Protein AF-A0A2M7SR48-F1 (afdb_monomer_lite)

Foldseek 3Di:
DVLVVVLVVLVVLLVLLCVLLVVLVVLLVCQVVCVDPVVVVPDLVSLVSLLVSLVCLLCVSLVVLVVVLVVQVVVVHDDPSVVLNVVLVVLNVVLVCVSVVVDPDDRRSSVSSVSSNVVSVVVSVVSVVVVVVD

Structure (mmCIF, N/CA/C/O backbone):
data_AF-A0A2M7SR48-F1
#
_entry.id   AF-A0A2M7SR48-F1
#
loop_
_atom_site.group_PDB
_atom_site.id
_atom_site.type_symbol
_atom_site.label_atom_id
_atom_site.label_alt_id
_atom_site.label_comp_id
_atom_site.label_asym_id
_atom_site.label_entity_id
_atom_site.label_seq_id
_atom_site.pdbx_PDB_ins_code
_atom_site.Cartn_x
_atom_site.Cartn_y
_atom_site.Cartn_z
_atom_site.occupancy
_atom_site.B_iso_or_equiv
_atom_site.auth_seq_id
_atom_site.auth_comp_id
_atom_site.auth_asym_id
_atom_site.auth_atom_id
_atom_site.pdbx_PDB_model_num
ATOM 1 N N . LYS A 1 1 ? -22.417 -9.089 17.849 1.00 63.03 1 LYS A N 1
ATOM 2 C CA . LYS A 1 1 ? -22.799 -8.782 16.442 1.00 63.03 1 LYS A CA 1
ATOM 3 C C . LYS A 1 1 ? -21.908 -7.714 15.780 1.00 63.03 1 LYS A C 1
ATOM 5 O O . LYS A 1 1 ? -21.263 -8.057 14.800 1.00 63.03 1 LYS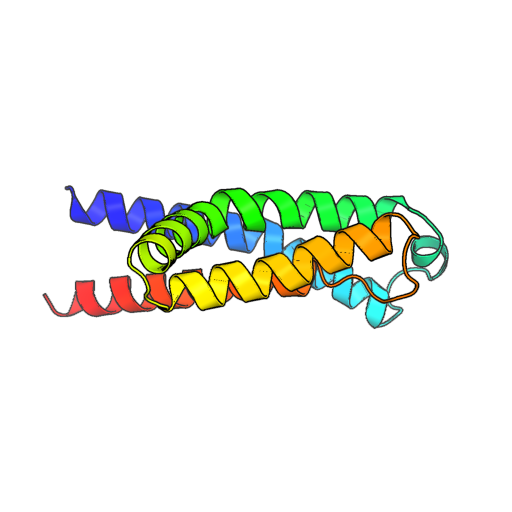 A O 1
ATOM 10 N N . ALA A 1 2 ? -21.804 -6.475 16.294 1.00 75.44 2 ALA A N 1
ATOM 11 C CA . ALA A 1 2 ? -20.973 -5.420 15.673 1.00 75.44 2 ALA A CA 1
ATOM 12 C C . ALA A 1 2 ? -19.461 -5.746 15.650 1.00 75.44 2 ALA A C 1
ATOM 14 O O . ALA A 1 2 ? -18.831 -5.691 14.599 1.00 75.44 2 ALA A O 1
ATOM 15 N N . ARG A 1 3 ? -18.901 -6.210 16.776 1.00 74.88 3 ARG A N 1
ATOM 16 C CA . ARG A 1 3 ? -17.471 -6.562 16.890 1.00 74.88 3 ARG A CA 1
ATOM 17 C C . ARG A 1 3 ? -17.054 -7.760 16.027 1.00 74.88 3 ARG A C 1
ATOM 19 O O . ARG A 1 3 ? -15.975 -7.777 15.449 1.00 74.88 3 ARG A O 1
ATOM 26 N N . GLU A 1 4 ? -17.935 -8.746 15.875 1.00 79.75 4 GLU A N 1
ATOM 27 C CA . GLU A 1 4 ? -17.708 -9.876 14.964 1.00 79.75 4 GLU A CA 1
ATOM 28 C C . GLU A 1 4 ? -17.692 -9.441 13.496 1.00 79.75 4 GLU A C 1
ATOM 30 O O . GLU A 1 4 ? -16.924 -9.983 12.705 1.00 79.75 4 GLU A O 1
ATOM 35 N N . ALA A 1 5 ? -18.534 -8.473 13.117 1.00 82.12 5 ALA A N 1
ATOM 36 C CA . ALA A 1 5 ? -18.550 -7.934 11.762 1.00 82.12 5 ALA A CA 1
ATOM 37 C C . ALA A 1 5 ? -17.247 -7.186 11.444 1.00 82.12 5 ALA A C 1
ATOM 39 O O . ALA A 1 5 ? -16.681 -7.389 10.371 1.00 82.12 5 ALA A O 1
ATOM 40 N N . GLU A 1 6 ? -16.727 -6.414 12.400 1.00 81.81 6 GLU A N 1
ATOM 41 C CA . GLU A 1 6 ? -15.445 -5.717 12.279 1.00 81.81 6 GLU A CA 1
ATOM 42 C C . GLU A 1 6 ? -14.268 -6.696 12.134 1.00 81.81 6 GLU A C 1
ATOM 44 O O . GLU A 1 6 ? -13.451 -6.566 11.221 1.00 81.81 6 GLU A O 1
ATOM 49 N N . ILE A 1 7 ? -14.224 -7.753 12.954 1.00 83.31 7 ILE A N 1
ATOM 50 C CA . ILE A 1 7 ? -13.202 -8.807 12.839 1.00 83.31 7 ILE A CA 1
ATOM 51 C C . ILE A 1 7 ? -13.301 -9.522 11.485 1.00 83.31 7 ILE A C 1
ATOM 53 O O . ILE A 1 7 ? -12.279 -9.779 10.844 1.00 83.31 7 ILE A O 1
ATOM 57 N N . ARG A 1 8 ? -14.517 -9.828 11.008 1.00 86.88 8 ARG A N 1
ATOM 58 C CA . ARG A 1 8 ? -14.723 -10.428 9.678 1.00 86.88 8 ARG A CA 1
ATOM 59 C C . ARG A 1 8 ? -14.237 -9.508 8.560 1.00 86.88 8 ARG A C 1
ATOM 61 O O . ARG A 1 8 ? -13.614 -9.995 7.619 1.00 86.88 8 ARG A O 1
ATOM 68 N N . GLN A 1 9 ? -14.473 -8.202 8.668 1.00 87.19 9 GLN A N 1
ATOM 69 C CA . GLN A 1 9 ? -13.986 -7.221 7.701 1.00 87.19 9 GLN A CA 1
ATOM 70 C C . GLN A 1 9 ? -12.455 -7.154 7.693 1.00 87.19 9 GLN A C 1
ATOM 72 O O . GLN A 1 9 ? -11.851 -7.240 6.624 1.00 87.19 9 GLN A O 1
ATOM 77 N N . GLN A 1 10 ? -11.814 -7.073 8.863 1.00 86.62 10 GLN A N 1
ATOM 78 C CA . GLN A 1 10 ? -10.351 -7.078 8.962 1.00 86.62 10 GLN A CA 1
ATOM 79 C C . GLN A 1 10 ? -9.749 -8.368 8.399 1.00 86.62 10 GLN A C 1
ATOM 81 O O . GLN A 1 10 ? -8.775 -8.314 7.649 1.00 86.62 10 GLN A O 1
ATOM 86 N N . LYS A 1 11 ? -10.367 -9.518 8.694 1.00 90.94 11 LYS A N 1
ATOM 87 C CA . LYS A 1 11 ? -9.967 -10.813 8.137 1.00 90.94 11 LYS A CA 1
ATOM 88 C C . LYS A 1 11 ? -10.100 -10.831 6.615 1.00 90.94 11 LYS A C 1
ATOM 90 O O . LYS A 1 11 ? -9.192 -11.305 5.945 1.00 90.94 11 LYS A O 1
ATOM 95 N N . ARG A 1 12 ? -11.197 -10.306 6.059 1.00 92.44 12 ARG A N 1
ATOM 96 C CA . ARG A 1 12 ? -11.400 -10.228 4.605 1.00 92.44 12 ARG A CA 1
ATOM 97 C C . ARG A 1 12 ? -10.322 -9.371 3.945 1.00 92.44 12 ARG A C 1
ATOM 99 O O . ARG A 1 12 ? -9.717 -9.829 2.990 1.00 92.44 12 ARG A O 1
ATOM 106 N N . LEU A 1 13 ? -10.039 -8.186 4.486 1.00 92.44 13 LEU A N 1
ATOM 107 C CA . LEU A 1 13 ? -8.991 -7.297 3.969 1.00 92.44 13 LEU A CA 1
ATOM 108 C C . LEU A 1 13 ? -7.599 -7.932 4.053 1.00 92.44 13 LEU A C 1
ATOM 110 O O . LEU A 1 13 ? -6.811 -7.790 3.124 1.00 92.44 13 LEU A O 1
ATOM 114 N N . LEU A 1 14 ? -7.310 -8.661 5.134 1.00 93.81 14 LEU A N 1
ATOM 115 C CA . LEU A 1 14 ? -6.067 -9.417 5.275 1.00 93.81 14 LEU A CA 1
ATOM 116 C C . LEU A 1 14 ? -5.963 -10.540 4.238 1.00 93.81 14 LEU A C 1
ATOM 118 O O . LEU A 1 14 ? -4.929 -10.673 3.595 1.00 93.81 14 LEU A O 1
ATOM 122 N N . ILE A 1 15 ? -7.024 -11.331 4.062 1.00 94.62 15 ILE A N 1
ATOM 123 C CA . ILE A 1 15 ? -7.057 -12.415 3.073 1.00 94.62 15 ILE A CA 1
ATOM 124 C C . ILE A 1 15 ? -6.889 -11.848 1.666 1.00 94.62 15 ILE A C 1
ATOM 126 O O . ILE A 1 15 ? -6.078 -12.363 0.907 1.00 94.62 15 ILE A O 1
ATOM 130 N N . THR A 1 16 ? -7.599 -10.769 1.331 1.00 93.50 16 THR A N 1
ATOM 131 C CA . THR A 1 16 ? -7.423 -10.079 0.051 1.00 93.50 16 THR A CA 1
ATOM 132 C C . THR A 1 16 ? -5.976 -9.619 -0.113 1.00 93.50 16 THR A C 1
ATOM 134 O O . THR A 1 16 ? -5.369 -9.936 -1.126 1.00 93.50 16 THR A O 1
ATOM 137 N N . GLY A 1 17 ? -5.384 -8.966 0.892 1.00 94.12 17 GLY A N 1
ATOM 138 C CA . GLY A 1 17 ? -3.974 -8.564 0.852 1.00 94.12 17 GLY A CA 1
ATOM 139 C C . GLY A 1 17 ? -3.033 -9.739 0.600 1.00 94.12 17 GLY A C 1
ATOM 140 O O . GLY A 1 17 ? -2.217 -9.679 -0.306 1.00 94.12 17 GLY A O 1
ATOM 141 N N . LEU A 1 18 ? -3.191 -10.846 1.326 1.00 95.75 18 LEU A N 1
ATOM 142 C CA . LEU A 1 18 ? -2.355 -12.036 1.154 1.00 95.75 18 LEU A CA 1
ATOM 143 C C . LEU A 1 18 ? -2.515 -12.689 -0.224 1.00 95.75 18 LEU A C 1
ATOM 145 O O . LEU A 1 18 ? -1.514 -13.070 -0.821 1.00 95.75 18 LEU A O 1
ATOM 149 N N . ILE A 1 19 ? -3.744 -12.795 -0.742 1.00 96.75 19 ILE A N 1
ATOM 150 C CA . ILE A 1 19 ? -4.022 -13.416 -2.048 1.00 96.75 19 ILE A CA 1
ATOM 151 C C . ILE A 1 19 ? -3.316 -12.679 -3.186 1.00 96.75 19 ILE A C 1
ATOM 153 O O . ILE A 1 19 ? -2.896 -13.325 -4.135 1.00 96.75 19 ILE A O 1
ATOM 157 N N . PHE A 1 20 ? -3.174 -11.357 -3.102 1.00 96.25 20 PHE A N 1
ATOM 158 C CA . PHE A 1 20 ? -2.487 -10.577 -4.132 1.00 96.25 20 PHE A CA 1
ATOM 159 C C . PHE A 1 20 ? -0.986 -10.431 -3.850 1.00 96.25 20 PHE A C 1
ATOM 161 O O . PHE A 1 20 ? -0.170 -10.588 -4.756 1.00 96.25 20 PHE A O 1
ATOM 168 N N . THR A 1 21 ? -0.605 -10.197 -2.593 1.00 96.25 21 THR A N 1
ATOM 169 C CA . THR A 1 21 ? 0.792 -9.971 -2.201 1.00 96.25 21 THR A CA 1
ATOM 170 C C . THR A 1 21 ? 1.640 -11.232 -2.290 1.00 96.25 21 THR A C 1
ATOM 172 O O . THR A 1 21 ? 2.794 -11.137 -2.687 1.00 96.25 21 THR A O 1
ATOM 175 N N . VAL A 1 22 ? 1.117 -12.414 -1.941 1.00 96.44 22 VAL A N 1
ATOM 176 C CA . VAL A 1 22 ? 1.919 -13.651 -1.968 1.00 96.44 22 VAL A CA 1
ATOM 177 C C . VAL A 1 22 ? 2.324 -14.031 -3.398 1.00 96.44 22 VAL A C 1
ATOM 179 O O . VAL A 1 22 ? 3.521 -14.206 -3.623 1.00 96.44 22 VAL A O 1
ATOM 182 N N . PRO A 1 23 ? 1.410 -14.105 -4.387 1.00 95.69 23 PRO A N 1
ATOM 183 C CA . PRO A 1 23 ? 1.800 -14.341 -5.775 1.00 95.69 23 PRO A CA 1
ATOM 184 C C . PRO A 1 23 ? 2.731 -13.257 -6.316 1.00 95.69 23 PRO A C 1
ATOM 186 O O . PRO A 1 23 ? 3.714 -13.590 -6.965 1.00 95.69 23 PRO A O 1
ATOM 189 N N . LEU A 1 24 ? 2.465 -11.983 -6.005 1.00 95.25 24 LEU A N 1
ATOM 190 C CA . LEU A 1 24 ? 3.326 -10.865 -6.397 1.00 95.25 24 LEU A CA 1
ATOM 191 C C . LEU A 1 24 ? 4.751 -11.024 -5.853 1.00 95.25 24 LEU A C 1
ATOM 193 O O . LEU A 1 24 ? 5.713 -10.878 -6.600 1.00 95.25 24 LEU A O 1
ATOM 197 N N . PHE A 1 25 ? 4.885 -11.349 -4.568 1.00 95.19 25 PHE A N 1
ATOM 198 C CA . PHE A 1 25 ? 6.174 -11.552 -3.915 1.00 95.19 25 PHE A CA 1
ATOM 199 C C . PHE A 1 25 ? 6.929 -12.736 -4.520 1.00 95.19 25 PHE A C 1
ATOM 201 O O . PHE A 1 25 ? 8.098 -12.605 -4.865 1.00 95.19 25 PHE A O 1
ATOM 208 N N . LEU A 1 26 ? 6.261 -13.879 -4.697 1.00 94.06 26 LEU A N 1
ATOM 209 C CA . LEU A 1 26 ? 6.877 -15.063 -5.299 1.00 94.06 26 LEU A CA 1
ATOM 210 C C . LEU A 1 26 ? 7.302 -14.812 -6.747 1.00 94.06 26 LEU A C 1
ATOM 212 O O . LEU A 1 26 ? 8.367 -15.265 -7.157 1.00 94.06 26 LEU A O 1
ATOM 216 N N . PHE A 1 27 ? 6.490 -14.079 -7.507 1.00 92.12 27 PHE A N 1
ATOM 217 C CA . PHE A 1 27 ? 6.809 -13.705 -8.878 1.00 92.12 27 PHE A CA 1
ATOM 218 C C . PHE A 1 27 ? 8.017 -12.763 -8.942 1.00 92.12 27 PHE A C 1
ATOM 220 O O . PHE A 1 27 ? 8.949 -13.035 -9.693 1.00 92.12 27 PHE A O 1
ATOM 227 N N . SER A 1 28 ? 8.034 -11.717 -8.106 1.00 90.31 28 SER A N 1
ATOM 228 C CA . SER A 1 28 ? 9.151 -10.768 -7.997 1.00 90.31 28 SER A CA 1
ATOM 229 C C . SER A 1 28 ? 10.458 -11.484 -7.634 1.00 90.31 28 SER A C 1
ATOM 231 O O . SER A 1 28 ? 11.441 -11.410 -8.365 1.00 90.31 28 SER A O 1
ATOM 233 N N . MET A 1 29 ? 10.432 -12.323 -6.593 1.00 90.88 29 MET A N 1
ATOM 234 C CA . MET A 1 29 ? 11.585 -13.139 -6.198 1.00 90.88 29 MET A CA 1
ATOM 235 C C . MET A 1 29 ? 12.020 -14.115 -7.299 1.00 90.88 29 MET A C 1
ATOM 237 O O . MET A 1 29 ? 13.213 -14.312 -7.511 1.00 90.88 29 MET A O 1
ATOM 241 N N . GLY A 1 30 ? 11.082 -14.719 -8.031 1.00 88.94 30 GLY A N 1
ATOM 242 C CA . GLY A 1 30 ? 11.403 -15.603 -9.153 1.00 88.94 30 GLY A CA 1
ATOM 243 C C . GLY A 1 30 ? 12.192 -14.906 -10.268 1.00 88.94 30 GLY A C 1
ATOM 244 O O . GLY A 1 30 ? 13.076 -15.530 -10.863 1.00 88.94 30 GLY A O 1
ATOM 245 N N . LEU A 1 31 ? 11.901 -13.626 -10.526 1.00 85.62 31 LEU A N 1
ATOM 246 C CA . LEU A 1 31 ? 12.656 -12.788 -11.461 1.00 85.62 31 LEU A CA 1
ATOM 247 C C . LEU A 1 31 ? 14.032 -12.423 -10.884 1.00 85.62 31 LEU A C 1
ATOM 249 O O . LEU A 1 31 ? 15.045 -12.661 -11.543 1.00 85.62 31 LEU A O 1
ATOM 253 N N . ASP A 1 32 ? 14.086 -11.940 -9.640 1.00 85.31 32 ASP A N 1
ATOM 254 C CA . ASP A 1 32 ? 15.328 -11.491 -8.992 1.00 85.31 32 ASP A CA 1
ATOM 255 C C . ASP A 1 32 ? 16.359 -12.619 -8.824 1.00 85.31 32 ASP A C 1
ATOM 257 O O . ASP A 1 32 ? 17.547 -12.442 -9.102 1.00 85.31 32 ASP A O 1
ATOM 261 N N . PHE A 1 33 ? 15.915 -13.816 -8.427 1.00 85.88 33 PHE A N 1
ATOM 262 C CA . PHE A 1 33 ? 16.783 -14.988 -8.272 1.00 85.88 33 PHE A CA 1
ATOM 263 C C . PHE A 1 33 ? 17.154 -15.661 -9.602 1.00 85.88 33 PHE A C 1
ATOM 265 O O . PHE A 1 33 ? 17.812 -16.702 -9.589 1.00 85.88 33 PHE A O 1
ATOM 272 N N . ARG A 1 34 ? 16.749 -15.097 -10.752 1.00 81.00 34 ARG A N 1
ATOM 273 C CA . ARG A 1 34 ? 16.966 -15.671 -12.096 1.00 81.00 34 ARG A CA 1
ATOM 274 C C . ARG A 1 34 ? 16.440 -17.106 -12.236 1.00 81.00 34 ARG A C 1
ATOM 276 O O . ARG A 1 34 ? 16.960 -17.891 -13.027 1.00 81.00 34 ARG A O 1
ATOM 283 N N . ILE A 1 35 ? 15.420 -17.453 -11.451 1.00 80.69 35 ILE A N 1
ATOM 284 C CA . ILE A 1 35 ? 14.715 -18.739 -11.541 1.00 80.69 35 ILE A CA 1
ATOM 285 C C . ILE A 1 35 ? 13.803 -18.720 -12.774 1.00 80.69 35 ILE A C 1
ATOM 287 O O . ILE A 1 35 ? 13.619 -19.739 -13.438 1.00 80.69 35 ILE A O 1
ATOM 291 N N . LEU A 1 36 ? 13.247 -17.548 -13.089 1.00 80.44 36 LEU A N 1
ATOM 292 C CA . LEU A 1 36 ? 12.469 -17.302 -14.296 1.00 80.44 36 LEU A CA 1
ATOM 293 C C . LEU A 1 36 ? 13.368 -16.901 -15.482 1.00 80.44 36 LEU A C 1
ATOM 295 O O . LEU A 1 36 ? 14.465 -16.374 -15.279 1.00 80.44 36 LEU A O 1
ATOM 299 N N . PRO A 1 37 ? 12.922 -17.127 -16.734 1.00 77.19 37 PRO A N 1
ATOM 300 C CA . PRO A 1 37 ? 13.715 -16.802 -17.916 1.00 77.19 37 PRO A CA 1
ATOM 301 C C . PRO A 1 37 ? 14.059 -15.307 -17.978 1.00 77.19 37 PRO A C 1
ATOM 303 O O . PRO A 1 37 ? 13.159 -14.471 -17.941 1.00 77.19 37 PRO A O 1
ATOM 306 N N . MET A 1 38 ? 15.337 -14.958 -18.179 1.00 73.12 38 MET A N 1
ATOM 307 C CA . MET A 1 38 ? 15.767 -13.552 -18.339 1.00 73.12 38 MET A CA 1
ATOM 308 C C . MET A 1 38 ? 15.052 -12.833 -19.496 1.00 73.12 38 MET A C 1
ATOM 310 O O . MET A 1 38 ? 14.843 -11.629 -19.432 1.00 73.12 38 MET A O 1
ATOM 314 N N . MET A 1 39 ? 14.580 -13.578 -20.500 1.00 72.38 39 MET A N 1
ATOM 315 C CA . MET A 1 39 ? 13.759 -13.068 -21.612 1.00 72.38 39 MET A CA 1
ATOM 316 C C . MET A 1 39 ? 12.478 -12.365 -21.144 1.00 72.38 39 MET A C 1
ATOM 318 O O . MET A 1 39 ? 11.896 -11.588 -21.894 1.00 72.38 39 MET A O 1
ATOM 322 N N . TRP A 1 40 ? 11.983 -12.686 -19.946 1.00 74.75 40 TRP A N 1
ATOM 323 C CA . TRP A 1 40 ? 10.798 -12.047 -19.382 1.00 74.75 40 TRP A CA 1
ATOM 324 C C . TRP A 1 40 ? 11.133 -10.666 -18.816 1.00 74.75 40 TRP A C 1
ATOM 326 O O . TRP A 1 40 ? 10.301 -9.774 -18.901 1.00 74.75 40 TRP A O 1
ATOM 336 N N . MET A 1 41 ? 12.354 -10.446 -18.321 1.00 68.75 41 MET A N 1
ATOM 337 C CA . MET A 1 41 ? 12.778 -9.132 -17.820 1.00 68.75 41 MET A CA 1
ATOM 338 C C . MET A 1 41 ? 12.850 -8.068 -18.921 1.00 68.75 41 MET A C 1
ATOM 340 O O . MET A 1 41 ? 12.702 -6.888 -18.629 1.00 68.75 41 MET A O 1
ATOM 344 N N . GLU A 1 42 ? 13.057 -8.480 -20.173 1.00 71.25 42 GLU A N 1
ATOM 345 C CA . GLU A 1 42 ? 13.056 -7.577 -21.331 1.00 71.25 42 GLU A CA 1
ATOM 346 C C . GLU A 1 42 ? 11.644 -7.283 -21.863 1.00 71.25 42 GLU A C 1
ATOM 348 O O . GLU A 1 42 ? 11.473 -6.477 -22.774 1.00 71.25 42 GLU A O 1
ATOM 353 N N . GLN A 1 43 ? 10.613 -7.933 -21.316 1.00 81.19 43 GLN A N 1
ATOM 354 C CA . GLN A 1 43 ? 9.230 -7.743 -21.741 1.00 81.19 43 GLN A CA 1
ATOM 355 C C . GLN A 1 43 ? 8.476 -6.839 -20.764 1.00 81.19 43 GLN A C 1
ATOM 357 O O . GLN A 1 43 ? 8.692 -6.876 -19.558 1.00 81.19 43 GLN A O 1
ATOM 362 N N . ALA A 1 44 ? 7.512 -6.070 -21.272 1.00 83.06 44 ALA A N 1
ATOM 363 C CA . ALA A 1 44 ? 6.700 -5.179 -20.439 1.00 83.06 44 ALA A CA 1
ATOM 364 C C . ALA A 1 44 ? 5.636 -5.920 -19.597 1.00 83.06 44 ALA A C 1
ATOM 366 O O . ALA A 1 44 ? 5.204 -5.428 -18.553 1.00 83.06 44 ALA A O 1
ATOM 367 N N . TRP A 1 45 ? 5.186 -7.107 -20.027 1.00 87.25 45 TRP A N 1
ATOM 368 C CA . TRP A 1 45 ? 4.055 -7.800 -19.393 1.00 87.25 45 TRP A CA 1
ATOM 369 C C . TRP A 1 45 ? 4.298 -8.262 -17.941 1.00 87.25 45 TRP A C 1
ATOM 371 O O . TRP A 1 45 ? 3.341 -8.188 -17.167 1.00 87.25 45 TRP A O 1
ATOM 381 N N . PRO A 1 46 ? 5.505 -8.690 -17.505 1.00 90.00 46 PRO A N 1
ATOM 382 C CA . PRO A 1 46 ? 5.746 -9.065 -16.110 1.00 90.00 46 PRO A CA 1
ATOM 383 C C . PRO A 1 46 ? 5.610 -7.875 -15.169 1.00 90.00 46 PRO A C 1
ATOM 385 O O . PRO A 1 46 ? 4.990 -7.993 -14.115 1.00 90.00 46 PRO A O 1
ATOM 388 N N . ILE A 1 47 ? 6.117 -6.709 -15.576 1.00 90.31 47 ILE A N 1
ATOM 389 C CA . ILE A 1 47 ? 6.007 -5.476 -14.791 1.00 90.31 47 ILE A CA 1
ATOM 390 C C . ILE A 1 47 ? 4.540 -5.033 -14.714 1.00 90.31 47 ILE A C 1
ATOM 392 O O . ILE A 1 47 ? 4.054 -4.694 -13.635 1.00 90.31 47 ILE A O 1
ATOM 396 N N . LEU A 1 48 ? 3.798 -5.116 -15.824 1.00 92.75 48 LEU A N 1
ATOM 397 C CA . LEU A 1 48 ? 2.356 -4.842 -15.839 1.00 92.75 48 LEU A CA 1
ATOM 398 C C . LEU A 1 48 ? 1.571 -5.808 -14.942 1.00 92.75 48 LEU A C 1
ATOM 400 O O . LEU A 1 48 ? 0.636 -5.387 -14.261 1.00 92.75 48 LEU A O 1
ATOM 404 N N . LEU A 1 49 ? 1.955 -7.087 -14.896 1.00 93.69 49 LEU A N 1
ATOM 405 C CA . LEU A 1 49 ? 1.365 -8.065 -13.984 1.00 93.69 49 LEU A CA 1
ATOM 406 C C . LEU A 1 49 ? 1.648 -7.696 -12.522 1.00 93.69 49 LEU A C 1
ATOM 408 O O . LEU A 1 49 ? 0.733 -7.720 -11.698 1.00 93.69 49 LEU A O 1
ATOM 412 N N . MET A 1 50 ? 2.884 -7.306 -12.198 1.00 94.50 50 MET A N 1
ATOM 413 C CA . MET A 1 50 ? 3.250 -6.857 -10.852 1.00 94.50 50 MET A CA 1
ATOM 414 C C . MET A 1 50 ? 2.451 -5.621 -10.434 1.00 94.50 50 MET A C 1
ATOM 416 O O . MET A 1 50 ? 1.890 -5.586 -9.338 1.00 94.50 50 MET A O 1
ATOM 420 N N . PHE A 1 51 ? 2.322 -4.643 -11.333 1.00 96.25 51 PHE A N 1
ATOM 421 C CA . PHE A 1 51 ? 1.483 -3.463 -11.144 1.00 96.25 51 PHE A CA 1
ATOM 422 C C . PHE A 1 51 ? 0.013 -3.843 -10.907 1.00 96.25 51 PHE A C 1
ATOM 424 O O . PHE A 1 51 ? -0.606 -3.383 -9.941 1.00 96.25 51 PHE A O 1
ATOM 431 N N . ALA A 1 52 ? -0.544 -4.731 -11.735 1.00 96.06 52 ALA A N 1
ATOM 432 C CA . ALA A 1 52 ? -1.927 -5.188 -11.626 1.00 96.06 52 ALA A CA 1
ATOM 433 C C . ALA A 1 52 ? -2.203 -5.935 -10.310 1.00 96.06 52 ALA A C 1
ATOM 435 O O . ALA A 1 52 ? -3.284 -5.787 -9.744 1.00 96.06 52 ALA A O 1
ATOM 436 N N . LEU A 1 53 ? -1.236 -6.697 -9.788 1.00 95.44 53 LEU A N 1
ATOM 437 C CA . LEU A 1 53 ? -1.350 -7.377 -8.492 1.00 95.44 53 LEU A CA 1
ATOM 438 C C . LEU A 1 53 ? -1.150 -6.423 -7.306 1.00 95.44 53 LEU A C 1
ATOM 440 O O . LEU A 1 53 ? -1.817 -6.569 -6.281 1.00 95.44 53 LEU A O 1
ATOM 444 N N . ALA A 1 54 ? -0.269 -5.430 -7.434 1.00 96.44 54 ALA A N 1
ATOM 445 C CA . ALA A 1 54 ? -0.010 -4.455 -6.380 1.00 96.44 54 ALA A CA 1
ATOM 446 C C . ALA A 1 54 ? -1.156 -3.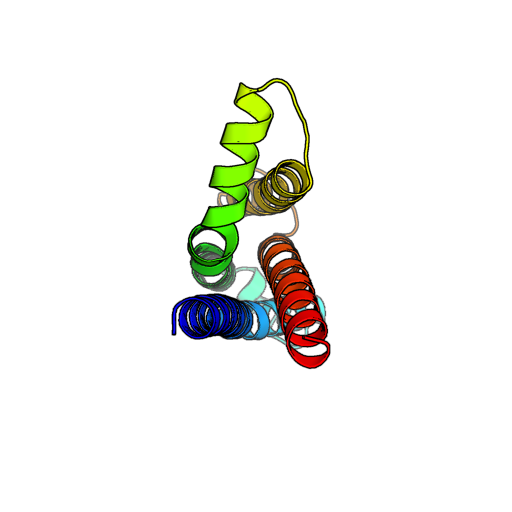443 -6.222 1.00 96.44 54 ALA A C 1
ATOM 448 O O . ALA A 1 54 ? -1.467 -3.049 -5.100 1.00 96.44 54 ALA A O 1
ATOM 449 N N . THR A 1 55 ? -1.827 -3.057 -7.314 1.00 96.38 55 THR A N 1
ATOM 450 C CA . THR A 1 55 ? -2.880 -2.020 -7.319 1.00 96.38 55 THR A CA 1
ATOM 451 C C . THR A 1 55 ? -4.026 -2.321 -6.329 1.00 96.38 55 THR A C 1
ATOM 453 O O . THR A 1 55 ? -4.358 -1.450 -5.516 1.00 96.38 55 THR A O 1
ATOM 456 N N . PRO A 1 56 ? -4.626 -3.533 -6.298 1.00 95.38 56 PRO A N 1
ATOM 457 C CA . PRO A 1 56 ? -5.647 -3.879 -5.309 1.00 95.38 56 PRO A CA 1
ATOM 458 C C . PRO A 1 56 ? -5.120 -3.815 -3.875 1.00 95.38 56 PRO A C 1
ATOM 460 O O . PRO A 1 56 ? -5.813 -3.336 -2.979 1.00 95.38 56 PRO A O 1
ATOM 463 N N . VAL A 1 57 ? -3.888 -4.257 -3.627 1.00 96.12 57 VAL A N 1
ATOM 464 C CA . VAL A 1 57 ? -3.301 -4.191 -2.281 1.00 96.12 57 VAL A CA 1
ATOM 465 C C . VAL A 1 57 ? -3.120 -2.733 -1.863 1.00 96.12 57 VAL A C 1
ATOM 467 O O . VAL A 1 57 ? -3.552 -2.350 -0.775 1.00 96.12 57 VAL A O 1
ATOM 470 N N . GLN A 1 58 ? -2.581 -1.908 -2.757 1.00 96.50 58 GLN A N 1
ATOM 471 C CA . GLN A 1 58 ? -2.325 -0.493 -2.525 1.00 96.50 58 GLN A CA 1
ATOM 472 C C . GLN A 1 58 ? -3.605 0.276 -2.189 1.00 96.50 58 GLN A C 1
ATOM 474 O O . GLN A 1 58 ? -3.693 0.922 -1.145 1.00 96.50 58 GLN A O 1
ATOM 479 N N . PHE A 1 59 ? -4.625 0.190 -3.043 1.00 95.75 59 PHE A N 1
ATOM 480 C CA . PHE A 1 59 ? -5.798 1.059 -2.933 1.00 95.75 59 PHE A CA 1
ATOM 481 C C . PHE A 1 59 ? -6.956 0.427 -2.160 1.00 95.75 59 PHE A C 1
ATOM 483 O O . PHE A 1 59 ? -7.608 1.116 -1.377 1.00 95.75 59 PHE A O 1
ATOM 490 N N . TYR A 1 60 ? -7.209 -0.877 -2.313 1.00 94.69 60 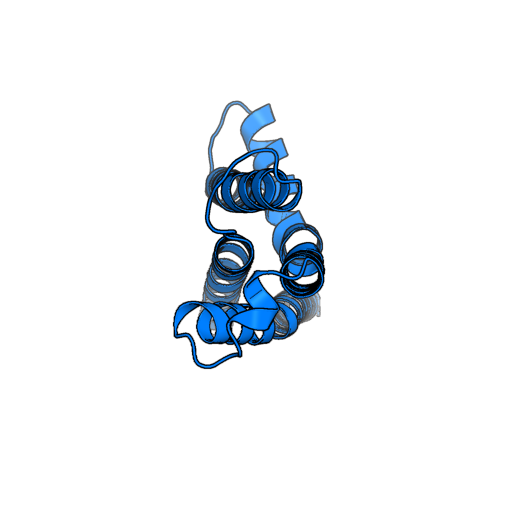TYR A N 1
ATOM 491 C CA . TYR A 1 60 ? -8.313 -1.540 -1.609 1.00 94.69 60 TYR A CA 1
ATOM 492 C C . TYR A 1 60 ? -7.923 -1.917 -0.178 1.00 94.69 60 TYR A C 1
ATOM 494 O O . TYR A 1 60 ? -8.604 -1.543 0.779 1.00 94.69 60 TYR A O 1
ATOM 502 N N . VAL A 1 61 ? -6.799 -2.619 0.001 1.00 94.44 61 VAL A N 1
ATOM 503 C CA . VAL A 1 61 ? -6.331 -2.996 1.346 1.00 94.44 61 VAL A CA 1
ATOM 504 C C . VAL A 1 61 ? -5.695 -1.798 2.046 1.00 94.44 61 VAL A C 1
ATOM 506 O O . VAL A 1 61 ? -5.921 -1.601 3.243 1.00 94.44 61 VAL A O 1
ATOM 509 N N . GLY A 1 62 ? -4.950 -0.969 1.315 1.00 94.00 62 GLY A N 1
ATOM 510 C CA . GLY A 1 62 ? -4.300 0.217 1.858 1.00 94.00 62 GLY A CA 1
ATOM 511 C C . GLY A 1 62 ? -5.228 1.414 2.087 1.00 94.00 62 GLY A C 1
ATOM 512 O O . GLY A 1 62 ? -4.903 2.277 2.900 1.00 94.00 62 GLY A O 1
ATOM 513 N N . GLY A 1 63 ? -6.409 1.459 1.458 1.00 94.38 63 GLY A N 1
ATOM 514 C CA . GLY A 1 63 ? -7.282 2.643 1.417 1.00 94.38 63 GLY A CA 1
ATOM 515 C C . GLY A 1 63 ? -7.636 3.260 2.776 1.00 94.38 63 GLY A C 1
ATOM 516 O O . GLY A 1 63 ? -7.721 4.481 2.906 1.00 94.38 63 GLY A O 1
ATOM 517 N N . GLN A 1 64 ? -7.765 2.449 3.832 1.00 92.31 64 GLN A N 1
ATOM 518 C CA . GLN A 1 64 ? -8.015 2.977 5.180 1.00 92.31 64 GLN A CA 1
ATOM 519 C C . GLN A 1 64 ? -6.842 3.816 5.720 1.00 92.31 64 GLN A C 1
ATOM 521 O O . GLN A 1 64 ? -7.070 4.778 6.448 1.00 92.31 64 GLN A O 1
ATOM 526 N N . TYR A 1 65 ? -5.599 3.448 5.381 1.00 94.62 65 TYR A N 1
ATOM 527 C CA . TYR A 1 65 ? -4.396 4.132 5.851 1.00 94.62 65 TYR A CA 1
ATOM 528 C C . TYR A 1 65 ? -4.252 5.463 5.121 1.00 94.62 65 TYR A C 1
ATOM 530 O O . TYR A 1 65 ? -3.924 6.460 5.744 1.00 94.62 65 TYR A O 1
ATOM 538 N N . TYR A 1 66 ? -4.621 5.523 3.839 1.00 94.88 66 TYR A N 1
ATOM 539 C CA . TYR A 1 66 ? -4.732 6.786 3.107 1.00 94.88 66 TYR A CA 1
ATOM 540 C C . TYR A 1 66 ? -5.762 7.732 3.727 1.00 94.88 66 TYR A C 1
ATOM 542 O O . TYR A 1 66 ? -5.474 8.908 3.947 1.00 94.88 66 TYR A O 1
ATOM 550 N N . ALA A 1 67 ? -6.950 7.223 4.066 1.00 95.44 67 ALA A N 1
ATOM 551 C CA . ALA A 1 67 ? -7.980 8.027 4.718 1.00 95.44 67 ALA A CA 1
ATOM 552 C C . ALA A 1 67 ? -7.536 8.526 6.108 1.00 95.44 67 ALA A C 1
ATOM 554 O O . ALA A 1 67 ? -7.798 9.677 6.464 1.00 95.44 67 ALA A O 1
ATOM 555 N N . GLY A 1 68 ? -6.860 7.677 6.889 1.00 95.38 68 GLY A N 1
ATOM 556 C CA . GLY A 1 68 ? -6.279 8.041 8.184 1.00 95.38 68 GLY A CA 1
ATOM 557 C C . GLY A 1 68 ? -5.159 9.075 8.054 1.00 95.38 68 GLY A C 1
ATOM 558 O O . GLY A 1 68 ? -5.166 10.080 8.765 1.00 95.38 68 GLY A O 1
ATOM 559 N N . ALA A 1 69 ? -4.261 8.882 7.087 1.00 96.00 69 ALA A N 1
ATOM 560 C CA . ALA A 1 69 ? -3.162 9.789 6.785 1.00 96.00 69 ALA A CA 1
ATOM 561 C C . ALA A 1 69 ? -3.661 11.181 6.390 1.00 96.00 69 ALA A C 1
ATOM 563 O O . ALA A 1 69 ? -3.199 12.179 6.936 1.00 96.00 69 ALA A O 1
ATOM 564 N N . TYR A 1 70 ? -4.651 11.254 5.496 1.00 96.06 70 TYR A N 1
ATOM 565 C CA . TYR A 1 70 ? -5.234 12.524 5.065 1.00 96.06 70 TYR A CA 1
ATOM 566 C C . TYR A 1 70 ? -5.835 13.309 6.239 1.00 96.06 70 TYR A C 1
ATOM 568 O O . TYR A 1 70 ? -5.604 14.510 6.375 1.00 96.06 70 TYR A O 1
ATOM 576 N N . LYS A 1 71 ? -6.566 12.626 7.132 1.00 95.69 71 LYS A N 1
ATOM 577 C CA . LYS A 1 71 ? -7.128 13.247 8.342 1.00 95.69 71 LYS A CA 1
ATOM 578 C C . LYS A 1 71 ? -6.037 13.734 9.298 1.00 95.69 71 LYS A C 1
ATOM 580 O O . LYS A 1 71 ? -6.148 14.841 9.815 1.00 95.69 71 LYS A O 1
ATOM 585 N N . ALA A 1 72 ? -4.997 12.931 9.525 1.00 95.44 72 ALA A N 1
ATOM 586 C CA . ALA A 1 72 ? -3.892 13.290 10.411 1.00 95.44 72 ALA A CA 1
ATOM 587 C C . ALA A 1 72 ? -3.127 14.518 9.898 1.00 95.44 72 ALA A C 1
ATOM 589 O O . ALA A 1 72 ? -2.922 15.464 10.661 1.00 95.44 72 ALA A O 1
ATOM 590 N N . LEU A 1 73 ? -2.801 14.536 8.600 1.00 94.75 73 LEU A N 1
ATOM 591 C CA . LEU A 1 73 ? -2.103 15.643 7.948 1.00 94.75 73 LEU A CA 1
ATOM 592 C C . LEU A 1 73 ? -2.930 16.928 7.957 1.00 94.75 73 LEU A C 1
ATOM 594 O O . LEU A 1 73 ? -2.399 17.991 8.266 1.00 94.75 73 LEU A O 1
ATOM 598 N N . ARG A 1 74 ? -4.241 16.838 7.693 1.00 95.56 74 ARG A N 1
ATOM 599 C CA . ARG A 1 74 ? -5.147 17.994 7.786 1.00 95.56 74 ARG A CA 1
ATOM 600 C C . ARG A 1 74 ? -5.175 18.601 9.192 1.00 95.56 74 ARG A C 1
ATOM 602 O O . ARG A 1 74 ? -5.353 19.806 9.328 1.00 95.56 74 ARG A O 1
ATOM 609 N N . ASN A 1 75 ? -4.975 17.779 10.216 1.00 94.25 75 ASN A N 1
ATOM 610 C CA . ASN A 1 75 ? -4.906 18.211 11.609 1.00 94.25 75 ASN A CA 1
ATOM 611 C C . ASN A 1 75 ? -3.481 18.604 12.050 1.00 94.25 75 ASN A C 1
ATOM 613 O O . ASN A 1 75 ? -3.248 18.777 13.243 1.00 94.25 75 ASN A O 1
ATOM 617 N N . GLY A 1 76 ? -2.519 18.716 11.124 1.00 93.69 76 GLY A N 1
ATOM 618 C CA . GLY A 1 76 ? -1.138 19.106 11.427 1.00 93.69 76 GLY A CA 1
ATOM 619 C C . GLY A 1 76 ? -0.336 18.046 12.188 1.00 93.69 76 GLY A C 1
ATOM 620 O O . GLY A 1 76 ? 0.636 18.376 12.859 1.00 93.69 76 GLY A O 1
ATOM 621 N N . SER A 1 77 ? -0.742 16.776 12.112 1.00 93.38 77 SER A N 1
ATOM 622 C CA . SER A 1 77 ? -0.119 15.668 12.842 1.00 93.38 77 SER A CA 1
ATOM 623 C C . SER A 1 77 ? 0.364 14.562 11.902 1.00 93.38 77 SER A C 1
ATOM 625 O O . SER A 1 77 ? -0.190 14.354 10.822 1.00 93.38 77 SER A O 1
ATOM 627 N N . ALA A 1 78 ? 1.377 13.811 12.334 1.00 92.69 78 ALA A N 1
ATOM 628 C CA . ALA A 1 78 ? 1.808 12.582 11.679 1.00 92.69 78 ALA A CA 1
ATOM 629 C C . ALA A 1 78 ? 1.539 11.398 12.612 1.00 92.69 78 ALA A C 1
ATOM 631 O O . ALA A 1 78 ? 1.903 11.423 13.786 1.00 92.69 78 ALA A O 1
ATOM 632 N N . ASN A 1 79 ? 0.887 10.362 12.093 1.00 94.00 79 ASN A N 1
ATOM 633 C CA . ASN A 1 79 ? 0.601 9.136 12.830 1.00 94.00 79 ASN A CA 1
ATOM 634 C C . ASN A 1 79 ? 1.066 7.906 12.034 1.00 94.00 79 ASN A C 1
ATOM 636 O O . ASN A 1 79 ? 1.623 8.026 10.941 1.00 94.00 79 ASN A O 1
ATOM 640 N N . MET A 1 80 ? 0.817 6.711 12.579 1.00 95.31 80 MET A N 1
ATOM 641 C CA . MET A 1 80 ? 1.166 5.450 11.920 1.00 95.31 80 MET A CA 1
ATOM 642 C C . MET A 1 80 ? 0.590 5.367 10.497 1.00 95.31 80 MET A C 1
ATOM 644 O O . MET A 1 80 ? 1.286 4.930 9.588 1.00 95.31 80 MET A O 1
ATOM 648 N N . ASP A 1 81 ? -0.644 5.830 10.283 1.00 95.12 81 ASP A N 1
ATOM 649 C CA . ASP A 1 81 ? -1.295 5.781 8.971 1.00 95.12 81 ASP A CA 1
ATOM 650 C C . ASP A 1 81 ? -0.572 6.665 7.938 1.00 95.12 81 ASP A C 1
ATOM 652 O O . ASP A 1 81 ? -0.430 6.250 6.789 1.00 95.12 81 ASP A O 1
ATOM 656 N N . VAL A 1 82 ? -0.037 7.827 8.347 1.00 95.69 82 VAL A N 1
ATOM 657 C CA . VAL A 1 82 ? 0.796 8.693 7.486 1.00 95.69 82 VAL A CA 1
ATOM 658 C C . VAL A 1 82 ? 2.067 7.978 7.048 1.00 95.69 82 VAL A C 1
ATOM 660 O O . VAL A 1 82 ? 2.379 7.981 5.859 1.00 95.69 82 VAL A O 1
ATOM 663 N N . LEU A 1 83 ? 2.779 7.337 7.979 1.00 95.25 83 LEU A N 1
ATOM 664 C CA . LEU A 1 83 ? 4.012 6.614 7.659 1.00 95.25 83 LEU A CA 1
ATOM 665 C C . LEU A 1 83 ? 3.748 5.480 6.657 1.00 95.25 83 LEU A C 1
ATOM 667 O O . LEU A 1 83 ? 4.487 5.318 5.688 1.00 95.25 83 LEU A O 1
ATOM 671 N N . ILE A 1 84 ? 2.659 4.735 6.859 1.00 95.44 84 ILE A N 1
ATOM 672 C CA . ILE A 1 84 ? 2.251 3.636 5.976 1.00 95.44 84 ILE A CA 1
ATOM 673 C C . ILE A 1 84 ? 1.907 4.160 4.588 1.00 95.44 84 ILE A C 1
ATOM 675 O O . ILE A 1 84 ? 2.416 3.648 3.588 1.00 95.44 84 ILE A O 1
ATOM 679 N N . ALA A 1 85 ? 1.034 5.167 4.525 1.00 95.88 85 ALA A N 1
ATOM 680 C CA . ALA A 1 85 ? 0.581 5.740 3.269 1.00 95.88 85 ALA A CA 1
ATOM 681 C C . ALA A 1 85 ? 1.758 6.338 2.496 1.00 95.88 85 ALA A C 1
ATOM 683 O O . ALA A 1 85 ? 1.883 6.091 1.303 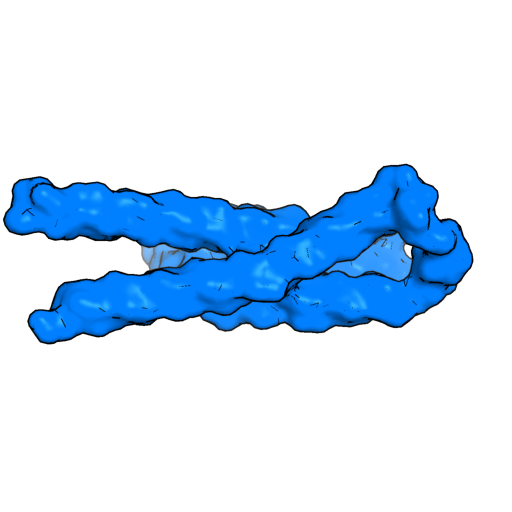1.00 95.88 85 ALA A O 1
ATOM 684 N N . MET A 1 86 ? 2.660 7.055 3.165 1.00 96.06 86 MET A N 1
ATOM 685 C CA . MET A 1 86 ? 3.837 7.643 2.531 1.00 96.06 86 MET A CA 1
ATOM 686 C C . MET A 1 86 ? 4.795 6.567 2.015 1.00 96.06 86 MET A C 1
ATOM 688 O O . MET A 1 86 ? 5.097 6.561 0.826 1.00 96.06 86 MET A O 1
ATOM 692 N N . GLY A 1 87 ? 5.223 5.626 2.863 1.00 95.75 87 GLY A N 1
ATOM 693 C CA . GLY A 1 87 ? 6.203 4.606 2.477 1.00 95.75 87 GLY A CA 1
ATOM 694 C C . GLY A 1 87 ? 5.716 3.720 1.330 1.00 95.75 87 GLY A C 1
ATOM 695 O O . GLY A 1 87 ? 6.417 3.542 0.335 1.00 95.75 87 GLY A O 1
ATOM 696 N N . SER A 1 88 ? 4.477 3.229 1.423 1.00 96.38 88 SER A N 1
ATOM 697 C CA . SER A 1 88 ? 3.884 2.422 0.350 1.00 96.38 88 SER A CA 1
ATOM 698 C C . SER A 1 88 ? 3.648 3.231 -0.927 1.00 96.38 88 SER A C 1
ATOM 700 O O . SER A 1 88 ? 3.842 2.699 -2.016 1.00 96.38 88 SER A O 1
ATOM 702 N N . SER A 1 89 ? 3.256 4.508 -0.837 1.00 96.12 89 SER A N 1
ATOM 703 C CA . SER A 1 89 ? 3.046 5.346 -2.029 1.00 96.12 89 SER A CA 1
ATOM 704 C C . SER A 1 89 ? 4.345 5.683 -2.733 1.00 96.12 89 SER A C 1
ATOM 706 O O . SER A 1 89 ? 4.377 5.653 -3.956 1.00 96.12 89 SER A O 1
ATOM 708 N N . VAL A 1 90 ? 5.407 5.993 -1.987 1.00 96.81 90 VAL A N 1
ATOM 709 C CA . VAL A 1 90 ? 6.719 6.294 -2.571 1.00 96.81 90 VAL A CA 1
ATOM 710 C C . VAL A 1 90 ? 7.224 5.087 -3.355 1.00 96.81 90 VAL A C 1
ATOM 712 O O . VAL A 1 90 ? 7.570 5.238 -4.523 1.00 96.81 90 VAL A O 1
ATOM 715 N N . ALA A 1 91 ? 7.175 3.888 -2.765 1.00 96.38 91 ALA A N 1
ATOM 716 C CA . ALA A 1 91 ? 7.560 2.657 -3.454 1.00 96.38 91 ALA A CA 1
ATOM 717 C C . ALA A 1 91 ? 6.700 2.407 -4.707 1.00 96.38 91 ALA A C 1
ATOM 719 O O . ALA A 1 91 ? 7.226 2.124 -5.783 1.00 96.38 91 ALA A O 1
ATOM 720 N N . TYR A 1 92 ? 5.381 2.575 -4.601 1.00 96.81 92 TYR A N 1
ATOM 721 C CA . TYR A 1 92 ? 4.451 2.346 -5.706 1.00 96.81 92 TYR A CA 1
ATOM 722 C C . TYR A 1 92 ? 4.621 3.349 -6.860 1.00 96.81 92 TYR A C 1
ATOM 724 O O . TYR A 1 92 ? 4.703 2.952 -8.019 1.00 96.81 92 TYR A O 1
ATOM 732 N N . VAL A 1 93 ? 4.716 4.647 -6.558 1.00 96.75 93 VAL A N 1
ATOM 733 C CA . VAL A 1 93 ? 4.892 5.705 -7.566 1.00 96.75 93 VAL A CA 1
ATOM 734 C C . VAL A 1 93 ? 6.264 5.608 -8.220 1.00 96.75 93 VAL A C 1
ATOM 736 O O . VAL A 1 93 ? 6.346 5.697 -9.440 1.00 96.75 93 VAL A O 1
ATOM 739 N N . TYR A 1 94 ? 7.325 5.357 -7.449 1.00 96.19 94 TYR A N 1
ATOM 740 C CA . TYR A 1 94 ? 8.651 5.104 -8.014 1.00 96.19 94 TYR A CA 1
ATOM 741 C C . TYR A 1 94 ? 8.614 3.933 -9.005 1.00 96.19 94 TYR A C 1
ATOM 743 O O . TYR A 1 94 ? 9.125 4.041 -10.117 1.00 96.19 94 TYR A O 1
ATOM 751 N N . SER A 1 95 ? 7.927 2.847 -8.644 1.00 94.88 95 SER A N 1
ATOM 752 C CA . SER A 1 95 ? 7.769 1.679 -9.516 1.00 94.88 95 SER A CA 1
ATOM 753 C C . SER A 1 95 ? 7.012 1.999 -10.805 1.00 94.88 95 SER A C 1
ATOM 755 O O . SER A 1 95 ? 7.361 1.469 -11.853 1.00 94.88 95 SER A O 1
ATOM 757 N N . ILE A 1 96 ? 6.014 2.890 -10.761 1.00 95.00 96 ILE A N 1
ATOM 758 C CA . ILE A 1 96 ? 5.331 3.382 -11.968 1.00 95.00 96 ILE A CA 1
ATOM 759 C C . ILE A 1 96 ? 6.291 4.180 -12.851 1.00 95.00 96 ILE A C 1
ATOM 761 O O . ILE A 1 96 ? 6.295 3.989 -14.061 1.00 95.00 96 ILE A O 1
ATOM 765 N N . VAL A 1 97 ? 7.102 5.067 -12.271 1.00 95.50 97 VAL A N 1
ATOM 766 C CA . VAL A 1 97 ? 8.066 5.877 -13.035 1.00 95.50 97 VAL A CA 1
ATOM 767 C C . VAL A 1 97 ? 9.081 4.980 -13.749 1.00 95.50 97 VAL A C 1
ATOM 769 O O . VAL A 1 97 ? 9.355 5.197 -14.927 1.00 95.50 97 VAL A O 1
ATOM 772 N N . VAL A 1 98 ? 9.579 3.945 -13.067 1.00 92.94 98 VAL A N 1
ATOM 773 C CA . VAL A 1 98 ? 10.460 2.928 -13.664 1.00 92.94 98 VAL A CA 1
ATOM 774 C C . VAL A 1 98 ? 9.730 2.120 -14.742 1.00 92.94 98 VAL A C 1
ATOM 776 O O . VAL A 1 98 ? 10.268 1.919 -15.824 1.00 92.94 98 VAL A O 1
ATOM 779 N N . MET A 1 99 ? 8.485 1.703 -14.488 1.00 91.62 99 MET A N 1
ATOM 780 C CA . MET A 1 99 ? 7.654 0.977 -15.460 1.00 91.62 99 MET A CA 1
ATOM 781 C C . MET A 1 99 ? 7.394 1.781 -16.741 1.00 91.62 99 MET A C 1
ATOM 783 O O . MET A 1 99 ? 7.287 1.195 -17.811 1.00 91.62 99 MET A O 1
ATOM 787 N N . LEU A 1 100 ? 7.278 3.108 -16.643 1.00 92.62 100 LEU A N 1
ATOM 788 C CA . LEU A 1 100 ? 7.107 4.007 -17.790 1.00 92.62 100 LEU A CA 1
ATOM 789 C C . LEU A 1 100 ? 8.429 4.330 -18.507 1.00 92.62 100 LEU A C 1
ATOM 791 O O . LEU A 1 100 ? 8.449 5.225 -19.347 1.00 92.62 100 LEU A O 1
ATOM 795 N N . GLU A 1 101 ? 9.524 3.651 -18.150 1.00 89.00 101 GLU A N 1
ATOM 796 C CA . GLU A 1 101 ? 10.870 3.848 -18.706 1.00 89.00 101 GLU A CA 1
ATOM 797 C C . GLU A 1 101 ? 11.408 5.283 -18.536 1.00 89.00 101 GLU A C 1
ATOM 799 O O . GLU A 1 101 ? 12.378 5.685 -19.175 1.00 89.00 101 GLU A O 1
ATOM 804 N N . LEU A 1 102 ? 10.816 6.066 -17.626 1.00 90.44 102 LEU A N 1
ATOM 805 C CA . LEU A 1 102 ? 11.251 7.432 -17.316 1.00 90.44 102 LEU A CA 1
ATOM 806 C C . LEU A 1 102 ? 12.493 7.453 -16.416 1.00 90.44 102 LEU A C 1
ATOM 808 O O . LEU A 1 102 ? 13.160 8.481 -16.297 1.00 90.44 102 LEU A O 1
ATOM 812 N N . LEU A 1 103 ? 12.784 6.333 -15.751 1.00 90.62 103 LEU A N 1
ATOM 813 C CA . LEU A 1 103 ? 13.938 6.160 -14.882 1.00 90.62 103 LEU A CA 1
ATOM 814 C C . LEU A 1 103 ? 14.429 4.711 -14.951 1.00 90.62 103 LEU A C 1
ATOM 816 O O . LEU A 1 103 ? 13.639 3.778 -14.828 1.00 90.62 103 LEU A O 1
ATOM 820 N N . SER A 1 104 ? 15.738 4.512 -15.099 1.00 84.94 104 SER A N 1
ATOM 821 C CA . SER A 1 104 ? 16.343 3.183 -15.002 1.00 84.94 104 SER A CA 1
ATOM 822 C C . SER A 1 104 ? 16.395 2.740 -13.541 1.00 84.94 104 SER A C 1
ATOM 824 O O . SER A 1 104 ? 16.951 3.441 -12.694 1.00 84.94 104 SER A O 1
ATOM 826 N N . GLY A 1 105 ? 15.842 1.570 -13.233 1.00 85.81 105 GLY A N 1
ATOM 827 C CA . GLY A 1 105 ? 15.866 1.035 -11.878 1.00 85.81 105 GLY A CA 1
ATOM 828 C C . GLY A 1 105 ? 15.103 -0.273 -11.735 1.00 85.81 105 GLY A C 1
ATOM 829 O O . GLY A 1 105 ? 14.561 -0.807 -12.699 1.00 85.81 105 GLY A O 1
ATOM 830 N N . HIS A 1 106 ? 15.065 -0.775 -10.505 1.00 86.88 106 HIS A N 1
ATOM 831 C CA . HIS A 1 106 ? 14.249 -1.925 -10.128 1.00 86.88 106 HIS A CA 1
ATOM 832 C C . HIS A 1 106 ? 12.868 -1.454 -9.673 1.00 86.88 106 HIS A C 1
ATOM 834 O O . HIS A 1 106 ? 12.757 -0.441 -8.987 1.00 86.88 106 HIS A O 1
ATOM 840 N N . VAL A 1 107 ? 11.811 -2.173 -10.047 1.00 92.50 107 VAL A N 1
ATOM 841 C CA . VAL A 1 107 ? 10.467 -1.902 -9.523 1.00 92.50 107 VAL A CA 1
ATOM 842 C C . VAL A 1 107 ? 10.341 -2.438 -8.097 1.00 92.50 107 VAL A C 1
ATOM 844 O O . VAL A 1 107 ? 10.931 -3.453 -7.758 1.00 92.50 107 VAL A O 1
ATOM 847 N N . TYR A 1 108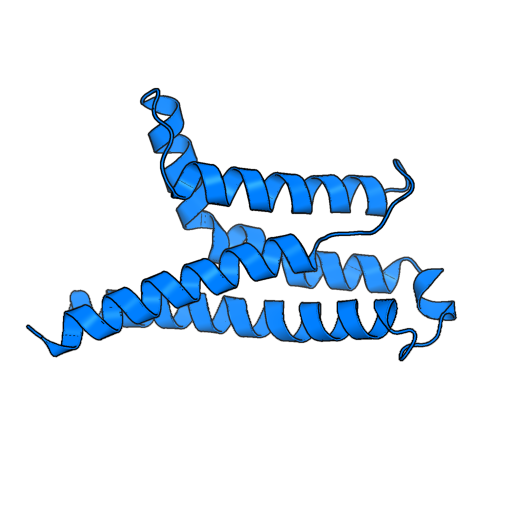 ? 9.549 -1.753 -7.279 1.00 95.31 108 TYR A N 1
ATOM 848 C CA . TYR A 1 108 ? 9.308 -2.044 -5.862 1.00 95.31 108 TYR A CA 1
ATOM 849 C C . TYR A 1 108 ? 7.809 -2.240 -5.567 1.00 95.31 108 TYR A C 1
ATOM 851 O O . TYR A 1 108 ? 7.298 -1.878 -4.497 1.00 95.31 108 TYR A O 1
ATOM 859 N N . PHE A 1 109 ? 7.064 -2.776 -6.541 1.00 96.19 109 PHE A N 1
ATOM 860 C CA . PHE A 1 109 ? 5.633 -3.049 -6.396 1.00 96.19 109 PHE A CA 1
ATOM 861 C C . PHE A 1 109 ? 5.370 -4.080 -5.293 1.00 96.19 109 PHE A C 1
ATOM 863 O O . PHE A 1 109 ? 4.433 -3.916 -4.506 1.00 96.19 109 PHE A O 1
ATOM 870 N N . GLU A 1 110 ? 6.215 -5.111 -5.189 1.00 96.06 110 GLU A N 1
ATOM 871 C CA . GLU A 1 110 ? 6.151 -6.095 -4.107 1.00 96.06 110 GLU A CA 1
ATOM 872 C C . GLU A 1 110 ? 6.411 -5.448 -2.748 1.00 96.06 110 GLU A C 1
ATOM 874 O O . GLU A 1 110 ? 5.672 -5.712 -1.802 1.00 96.06 110 GLU A O 1
ATOM 879 N N . THR A 1 111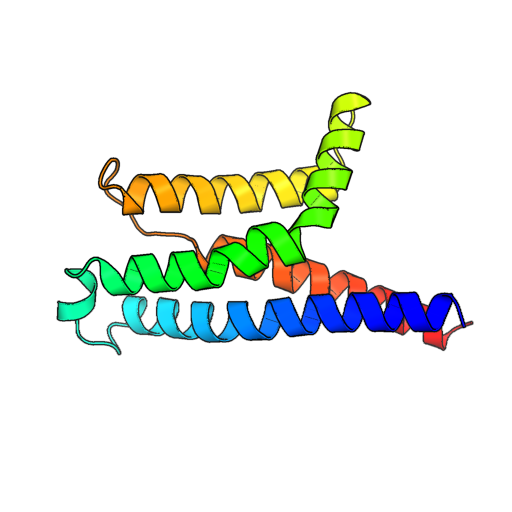 ? 7.382 -4.538 -2.655 1.00 95.50 111 THR A N 1
ATOM 880 C CA . THR A 1 111 ? 7.704 -3.829 -1.414 1.00 95.50 111 THR A CA 1
ATOM 881 C C . THR A 1 111 ? 6.497 -3.039 -0.897 1.00 95.50 111 THR A C 1
ATOM 883 O O . THR A 1 111 ? 6.130 -3.164 0.275 1.00 95.50 111 THR A O 1
ATOM 886 N N . ALA A 1 112 ? 5.815 -2.285 -1.768 1.00 95.50 112 ALA A N 1
ATOM 887 C CA . ALA A 1 112 ? 4.606 -1.543 -1.400 1.00 95.50 112 ALA A CA 1
ATOM 888 C C . ALA A 1 112 ? 3.492 -2.472 -0.869 1.00 95.50 112 ALA A C 1
ATOM 890 O O . ALA A 1 112 ? 2.917 -2.232 0.200 1.00 95.50 112 ALA A O 1
ATOM 891 N N . ALA A 1 113 ? 3.232 -3.573 -1.580 1.00 96.50 113 ALA A N 1
ATOM 892 C CA . ALA A 1 113 ? 2.200 -4.543 -1.226 1.00 96.50 113 ALA A CA 1
ATOM 893 C C . ALA A 1 113 ? 2.510 -5.300 0.081 1.00 96.50 113 ALA A C 1
ATOM 895 O O . ALA A 1 113 ? 1.622 -5.503 0.922 1.00 96.50 113 ALA A O 1
ATOM 896 N N . VAL A 1 114 ? 3.774 -5.682 0.289 1.00 96.62 114 VAL A N 1
ATOM 897 C CA . VAL A 1 114 ? 4.252 -6.374 1.494 1.00 96.62 114 VAL A CA 1
ATOM 898 C C . VAL A 1 114 ? 4.115 -5.481 2.721 1.00 96.62 114 VAL A C 1
ATOM 900 O O . VAL A 1 114 ? 3.561 -5.938 3.723 1.00 96.62 114 VAL A O 1
ATOM 903 N N . ILE A 1 115 ? 4.515 -4.205 2.643 1.00 95.62 115 ILE A N 1
ATOM 904 C CA . ILE A 1 115 ? 4.361 -3.244 3.749 1.00 95.62 115 ILE A CA 1
ATOM 905 C C . ILE A 1 115 ? 2.898 -3.190 4.210 1.00 95.62 115 ILE A C 1
ATOM 907 O O . ILE A 1 115 ? 2.602 -3.403 5.389 1.00 95.62 115 ILE A O 1
ATOM 911 N N . ILE A 1 116 ? 1.963 -2.963 3.283 1.00 96.00 116 ILE A N 1
ATOM 912 C CA . ILE A 1 116 ? 0.532 -2.860 3.606 1.00 96.00 116 ILE A CA 1
ATOM 913 C C . ILE A 1 116 ? 0.010 -4.168 4.212 1.00 96.00 116 ILE A C 1
ATOM 915 O O . ILE A 1 116 ? -0.729 -4.155 5.202 1.00 96.00 116 ILE A O 1
ATOM 919 N N . THR A 1 117 ? 0.400 -5.305 3.637 1.00 96.06 117 THR A N 1
ATOM 920 C CA . THR A 1 117 ? -0.089 -6.626 4.052 1.00 96.06 117 THR A CA 1
ATOM 921 C C . THR A 1 117 ? 0.419 -7.017 5.438 1.00 96.06 117 THR A C 1
ATOM 923 O O . THR A 1 117 ? -0.372 -7.471 6.266 1.00 96.06 117 THR A O 1
ATOM 926 N N . LEU A 1 118 ? 1.702 -6.795 5.737 1.00 95.81 118 LEU A N 1
ATOM 927 C CA . LEU A 1 118 ? 2.288 -7.101 7.046 1.00 95.81 118 LEU A CA 1
ATOM 928 C C . LEU A 1 118 ? 1.690 -6.236 8.155 1.00 95.81 118 LEU A C 1
ATOM 930 O O . LEU A 1 118 ? 1.380 -6.729 9.240 1.00 95.81 118 LEU A O 1
ATOM 934 N N . ILE A 1 119 ? 1.447 -4.958 7.877 1.00 94.50 119 ILE A N 1
ATOM 935 C CA . ILE A 1 119 ? 0.840 -4.062 8.862 1.00 94.50 119 ILE A CA 1
ATOM 936 C C . ILE A 1 119 ? -0.622 -4.435 9.105 1.00 94.50 119 ILE A C 1
ATOM 938 O O . ILE A 1 119 ? -1.099 -4.422 10.245 1.00 94.50 119 ILE A O 1
ATOM 942 N N . ARG A 1 120 ? -1.341 -4.827 8.049 1.00 93.62 120 ARG A N 1
ATOM 943 C CA . ARG A 1 120 ? -2.696 -5.368 8.172 1.00 93.62 120 ARG A CA 1
ATOM 944 C C . ARG A 1 120 ? -2.716 -6.651 9.002 1.00 93.62 120 ARG A C 1
ATOM 946 O O . ARG A 1 120 ? -3.602 -6.803 9.844 1.00 93.62 120 ARG A O 1
ATOM 953 N N . LEU A 1 121 ? -1.751 -7.544 8.787 1.00 94.44 121 LEU A N 1
ATOM 954 C CA . LEU A 1 121 ? -1.584 -8.773 9.559 1.00 94.44 121 LEU A CA 1
ATOM 955 C C . LEU A 1 121 ? -1.350 -8.460 11.041 1.00 94.44 121 LEU A C 1
ATOM 957 O O . LEU A 1 121 ? -2.057 -9.006 11.884 1.00 94.44 121 LEU A O 1
ATOM 961 N N . GLY A 1 122 ? -0.440 -7.533 11.352 1.00 93.00 122 GLY A N 1
ATOM 962 C CA . GLY A 1 122 ? -0.178 -7.084 12.721 1.00 93.00 122 GLY A CA 1
ATOM 963 C C . GLY A 1 122 ? -1.440 -6.575 13.422 1.00 93.00 122 GLY A C 1
ATOM 964 O O . GLY A 1 122 ? -1.790 -7.070 14.493 1.00 93.00 122 GLY A O 1
ATOM 965 N N . LYS A 1 123 ? -2.197 -5.675 12.774 1.00 89.62 123 LYS A N 1
ATOM 966 C CA . LYS A 1 123 ? -3.470 -5.154 13.314 1.00 89.62 123 LYS A CA 1
ATOM 967 C C . LYS A 1 123 ? -4.509 -6.259 13.544 1.00 89.62 123 LYS A C 1
ATOM 969 O O . LYS A 1 123 ? -5.217 -6.237 14.548 1.00 89.62 123 LYS A O 1
ATOM 974 N N . PHE A 1 124 ? -4.594 -7.243 12.646 1.00 90.50 124 PHE A N 1
ATOM 975 C CA . PHE A 1 124 ? -5.500 -8.383 12.811 1.00 90.50 124 PHE A CA 1
ATOM 976 C C . PHE A 1 124 ? -5.103 -9.275 13.998 1.00 90.50 124 PHE A C 1
ATOM 978 O O . PHE A 1 124 ? -5.971 -9.697 14.766 1.00 90.50 124 PHE A O 1
ATOM 985 N N . LEU A 1 125 ? -3.807 -9.556 14.169 1.00 90.38 125 LEU A N 1
ATOM 986 C CA . LEU A 1 125 ? -3.300 -10.333 15.302 1.00 90.38 125 LEU A CA 1
ATOM 987 C C . LEU A 1 125 ? -3.546 -9.607 16.629 1.00 90.38 125 LEU A C 1
ATOM 989 O O . LEU A 1 125 ? -4.016 -10.231 17.581 1.00 90.38 125 LEU A O 1
ATOM 993 N N . GLU A 1 126 ? -3.321 -8.293 16.669 1.00 88.19 126 GLU A N 1
ATOM 994 C CA . GLU A 1 126 ? -3.600 -7.451 17.834 1.00 88.19 126 GLU A CA 1
ATOM 995 C C . GLU A 1 126 ? -5.090 -7.483 18.217 1.00 88.19 126 GLU A C 1
ATOM 997 O O . GLU A 1 126 ? -5.439 -7.744 19.372 1.00 88.19 126 GLU A O 1
ATOM 1002 N N . ALA A 1 127 ? -5.986 -7.287 17.242 1.00 85.19 127 ALA A N 1
ATOM 1003 C CA . ALA A 1 127 ? -7.431 -7.337 17.458 1.00 85.19 127 ALA A CA 1
ATOM 1004 C C . ALA A 1 127 ? -7.895 -8.721 17.942 1.00 85.19 127 ALA A C 1
ATOM 1006 O O . ALA A 1 127 ? -8.743 -8.826 18.833 1.00 85.19 127 ALA A O 1
ATOM 1007 N N . ARG A 1 128 ? -7.316 -9.794 17.387 1.00 82.62 128 ARG A N 1
ATOM 1008 C CA . ARG A 1 128 ? -7.612 -11.175 17.784 1.00 82.62 128 ARG A CA 1
ATOM 1009 C C . ARG A 1 128 ? -7.126 -11.490 19.199 1.00 82.62 128 ARG A C 1
ATOM 1011 O O . ARG A 1 128 ? -7.832 -12.192 19.917 1.00 82.62 128 ARG A O 1
ATOM 1018 N N . ALA A 1 129 ? -5.957 -10.987 19.597 1.00 85.81 129 ALA A N 1
ATOM 1019 C CA . ALA A 1 129 ? -5.409 -11.185 20.938 1.00 85.81 129 ALA A CA 1
ATOM 1020 C C . ALA A 1 129 ? -6.258 -10.470 22.000 1.00 85.81 129 ALA A C 1
ATOM 1022 O O . ALA A 1 129 ? -6.678 -11.098 22.968 1.00 85.81 129 ALA A O 1
ATOM 1023 N N . LYS A 1 130 ? -6.613 -9.200 21.761 1.00 78.94 130 LYS A N 1
ATOM 1024 C CA . LYS A 1 130 ? -7.500 -8.417 22.644 1.00 78.94 130 LYS A CA 1
ATOM 1025 C C . LYS A 1 130 ? -8.913 -8.999 22.755 1.00 78.94 130 LYS A C 1
ATOM 1027 O O . LYS A 1 130 ? -9.594 -8.769 23.743 1.00 78.94 130 LYS A O 1
ATOM 1032 N N . GLY A 1 131 ? -9.377 -9.735 21.743 1.00 66.62 131 GLY A N 1
ATOM 1033 C CA . GLY A 1 131 ? -10.677 -10.411 21.764 1.00 66.62 131 GLY A CA 1
ATOM 1034 C C . GLY A 1 131 ? -10.719 -11.714 22.571 1.00 66.62 131 GLY A C 1
ATOM 1035 O O . GLY A 1 131 ? -11.802 -12.261 22.728 1.00 66.62 131 GLY A O 1
ATOM 1036 N N . ARG A 1 132 ? -9.576 -12.235 23.043 1.00 58.84 132 ARG A N 1
ATOM 1037 C CA . ARG A 1 132 ? -9.503 -13.463 23.861 1.00 58.84 132 ARG A CA 1
ATOM 1038 C C . ARG A 1 132 ? -9.382 -13.205 25.364 1.00 58.84 132 ARG A C 1
ATOM 1040 O O . ARG A 1 132 ? -9.487 -14.150 26.134 1.00 58.84 132 ARG A O 1
ATOM 1047 N N . THR A 1 133 ? -9.137 -11.962 25.763 1.00 55.84 133 THR A N 1
ATOM 1048 C CA . THR A 1 133 ? -8.962 -11.542 27.163 1.00 55.84 133 THR A CA 1
ATOM 1049 C C . THR A 1 133 ? -10.114 -10.681 27.690 1.00 55.84 133 THR A C 1
ATOM 1051 O O . THR A 1 133 ? -10.024 -10.177 28.805 1.00 55.84 133 THR A O 1
ATOM 1054 N N . SER A 1 134 ? -11.183 -10.496 26.907 1.00 46.28 134 SER A N 1
ATOM 1055 C CA . SER A 1 134 ? -12.431 -9.834 27.321 1.00 46.28 134 SER A CA 1
ATOM 1056 C C . SER A 1 134 ? -13.592 -10.811 27.343 1.00 46.28 134 SER A C 1
ATOM 1058 O O . SER A 1 134 ? -13.565 -11.752 26.520 1.00 46.28 134 SER A O 1
#

Radius of gyration: 16.79 Å; chains: 1; bounding box: 40×38×49 Å

pLDDT: mean 89.96, std 9.01, range [46.28, 96.81]

Sequence (134 aa):
KAREAEIRQQKRLLITGLIFTVPLFLFSMGLDFRILPMMWMEQAWPILLMFALATPVQFYVGGQYYAGAYKALRNGSANMDVLIAMGSSVAYVYSIVVMLELLSGHVYFETAAVIITLIRLGKFLEARAKGRTS

Secondary structure (DSSP, 8-state):
-HHHHHHHHHHHHHHHHHHHHHHHHHHHHHHHTT-S-HHHHTSHHHHHHHHHHHHHIIIIITHHHHHHHHHHHHTT---HHHHHHHHHHHHHHHHHHHHTTSS-S---HHHHHHHHHHHHHHHHHHHHHHTS--